Protein AF-G3PSD2-F1 (afdb_monomer_lite)

Foldseek 3Di:
DDDDPPPDDPVVVVVVVVVPPPPPVVVVVVVLLVVQVPQALVNLLVQQLQRLQVVDDLVSLLSHALSNLVSHDPSNLVSHDPSNVVSSVCNPDDPDPPVPPPPDDD

Sequence (106 aa):
AFGSMSSWDTAVFIEIGVLAAGLPDMAMSALVREQIEGITPAAVSMIPPDKFSVVFHQRQISMFSYEQAAAVTVEQLSALSDIQRTALAMVLTPWEDRPVDFRGKK

pLDDT: mean 75.97, std 20.08, range [39.47, 98.38]

Secondary structure (DSSP, 8-state):
----GGG--HHHHHHGGGG-TT--HHHHHHHHHHHHHTS-HHHHHHS-HHHHHHH--HHHHTT--HHHHHT--HHHHHHS-HHHHHHHHHHHS-------------

Radius of gyration: 19.38 Å; chains: 1; 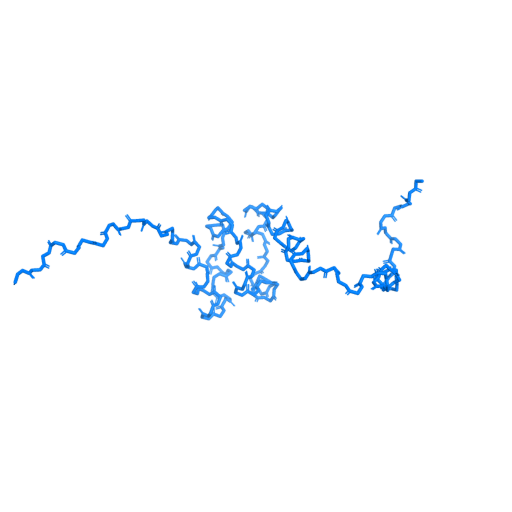bounding box: 45×29×64 Å

InterPro domains:
  IPR026664 Stereocilin-related [PTHR23412] (1-103)

Structure (mmCIF, N/CA/C/O backbone):
data_AF-G3PSD2-F1
#
_entry.id   AF-G3PSD2-F1
#
loop_
_atom_site.group_PDB
_atom_site.id
_atom_site.type_symbol
_atom_site.label_atom_id
_atom_site.label_alt_id
_atom_site.label_comp_id
_atom_site.label_asym_id
_atom_site.label_entity_id
_atom_site.label_seq_id
_atom_site.pdbx_PDB_ins_code
_atom_site.Cartn_x
_atom_site.Cartn_y
_atom_site.Cartn_z
_atom_site.occupancy
_atom_site.B_iso_or_equiv
_atom_site.auth_seq_id
_atom_site.auth_comp_id
_atom_site.auth_asym_id
_atom_site.auth_atom_id
_atom_site.pdbx_PDB_model_num
ATOM 1 N N . ALA A 1 1 ? 30.300 5.225 -21.636 1.00 49.41 1 ALA A N 1
ATOM 2 C CA . ALA A 1 1 ? 28.833 5.350 -21.727 1.00 49.41 1 ALA A CA 1
ATOM 3 C C . ALA A 1 1 ? 28.267 3.944 -21.647 1.00 49.41 1 ALA A C 1
ATOM 5 O O . ALA A 1 1 ? 28.581 3.142 -22.517 1.00 49.41 1 ALA A O 1
ATOM 6 N N . PHE A 1 2 ? 27.581 3.603 -20.557 1.00 39.47 2 PHE A N 1
ATOM 7 C CA . PHE A 1 2 ? 27.044 2.254 -20.379 1.00 39.47 2 PHE A CA 1
ATOM 8 C C . PHE A 1 2 ? 25.722 2.146 -21.141 1.00 39.47 2 PHE A C 1
ATOM 10 O O . PHE A 1 2 ? 24.877 3.033 -21.039 1.00 39.47 2 PHE A O 1
ATOM 17 N N . GLY A 1 3 ? 25.634 1.126 -21.997 1.00 50.38 3 GLY A N 1
ATOM 18 C CA . GLY A 1 3 ? 24.551 0.920 -22.954 1.00 50.38 3 GLY A CA 1
ATOM 19 C C . GLY A 1 3 ? 23.199 0.620 -22.311 1.00 50.38 3 GLY A C 1
ATOM 20 O O . GLY A 1 3 ? 23.074 0.491 -21.096 1.00 50.38 3 GLY A O 1
ATOM 21 N N . SER A 1 4 ? 22.186 0.534 -23.171 1.00 53.75 4 SER A N 1
ATOM 22 C CA . SER A 1 4 ? 20.772 0.381 -22.833 1.00 53.75 4 SER A CA 1
ATOM 23 C C . SER A 1 4 ? 20.531 -0.700 -21.772 1.00 53.75 4 SER A C 1
ATOM 25 O O . SER A 1 4 ? 20.973 -1.835 -21.936 1.00 53.75 4 SER A O 1
ATOM 27 N N . MET A 1 5 ? 19.763 -0.353 -20.730 1.00 53.00 5 MET A N 1
ATOM 28 C CA . MET A 1 5 ? 19.384 -1.175 -19.557 1.00 53.00 5 MET A CA 1
ATOM 29 C C . MET A 1 5 ? 18.691 -2.515 -19.894 1.00 53.00 5 MET A C 1
ATOM 31 O O . MET A 1 5 ? 18.292 -3.261 -19.008 1.00 53.00 5 MET A O 1
ATOM 35 N N . SER A 1 6 ? 18.523 -2.820 -21.177 1.00 54.81 6 SER A N 1
ATOM 36 C CA . SER A 1 6 ? 17.751 -3.937 -21.709 1.00 54.81 6 SER A CA 1
ATOM 37 C C . SER A 1 6 ? 18.535 -5.250 -21.827 1.00 54.81 6 SER A C 1
ATOM 39 O O . SER A 1 6 ? 17.932 -6.251 -22.193 1.00 54.81 6 SER A O 1
ATOM 41 N N . SER A 1 7 ? 19.851 -5.275 -21.561 1.00 51.69 7 SER A N 1
ATOM 42 C CA . SER A 1 7 ? 20.680 -6.494 -21.693 1.00 51.69 7 SER A CA 1
ATOM 43 C C . SER A 1 7 ? 21.240 -7.037 -20.374 1.00 51.69 7 SER A C 1
ATOM 45 O O . SER A 1 7 ? 22.129 -7.891 -20.394 1.00 51.69 7 SER A O 1
ATOM 47 N N . TRP A 1 8 ? 20.809 -6.512 -19.229 1.00 57.72 8 TRP A N 1
ATOM 48 C CA . TRP A 1 8 ? 21.346 -6.950 -17.943 1.00 57.72 8 TRP A CA 1
ATOM 49 C C . TRP A 1 8 ? 20.659 -8.247 -17.521 1.00 57.72 8 TRP A C 1
ATOM 51 O O . TRP A 1 8 ? 19.511 -8.235 -17.086 1.00 57.72 8 TRP A O 1
ATOM 61 N N . ASP A 1 9 ? 21.363 -9.368 -17.682 1.00 57.22 9 ASP A N 1
ATOM 62 C CA . ASP A 1 9 ? 20.958 -10.648 -17.103 1.00 57.22 9 ASP A CA 1
ATOM 63 C C . ASP A 1 9 ? 21.271 -10.668 -15.595 1.00 57.22 9 ASP A C 1
ATOM 65 O O . ASP A 1 9 ? 22.145 -9.947 -15.103 1.00 57.22 9 ASP A O 1
ATOM 69 N N . THR A 1 10 ? 20.566 -11.526 -14.863 1.00 56.69 10 THR A N 1
ATOM 70 C CA . THR A 1 10 ? 20.598 -11.710 -13.403 1.00 56.69 10 THR A CA 1
ATOM 71 C C . THR A 1 10 ? 22.021 -11.871 -12.843 1.00 56.69 10 THR A C 1
ATOM 73 O O . THR A 1 10 ? 22.284 -11.508 -11.699 1.00 56.69 10 THR A O 1
ATOM 76 N N . ALA A 1 11 ? 22.971 -12.349 -13.654 1.00 51.03 11 ALA A N 1
ATOM 77 C CA . ALA A 1 11 ? 24.376 -12.492 -13.272 1.00 51.03 11 ALA A CA 1
ATOM 78 C C . ALA A 1 11 ? 25.117 -11.151 -13.072 1.00 51.03 11 ALA A C 1
ATOM 80 O O . ALA A 1 11 ? 25.995 -11.070 -12.214 1.00 51.03 11 ALA A O 1
ATOM 81 N N . VAL A 1 12 ? 24.739 -10.077 -13.776 1.00 54.75 12 VAL A N 1
ATOM 82 C CA . VAL A 1 12 ? 25.380 -8.751 -13.630 1.00 54.75 12 VAL A CA 1
ATOM 83 C C . VAL A 1 12 ? 25.051 -8.120 -12.271 1.00 54.75 12 VAL A C 1
ATOM 85 O O . VAL A 1 12 ? 25.882 -7.426 -11.686 1.00 54.75 12 VAL A O 1
ATOM 88 N N . PHE A 1 13 ? 23.876 -8.423 -11.711 1.00 52.72 13 PHE A N 1
ATOM 89 C CA . PHE A 1 13 ? 23.516 -8.002 -10.353 1.00 52.72 13 PHE A CA 1
ATOM 90 C C . PHE A 1 13 ? 24.344 -8.705 -9.268 1.00 52.72 13 PHE A C 1
ATOM 92 O O . PHE A 1 13 ? 24.510 -8.155 -8.181 1.00 52.72 13 PHE A O 1
ATOM 99 N N . ILE A 1 14 ? 24.903 -9.885 -9.554 1.00 57.22 14 ILE A N 1
ATOM 100 C CA . ILE A 1 14 ? 25.712 -10.637 -8.587 1.00 57.22 14 ILE A CA 1
ATOM 101 C C . ILE A 1 14 ? 27.159 -10.133 -8.571 1.00 57.22 14 ILE A C 1
ATOM 103 O O . ILE A 1 14 ? 27.761 -10.060 -7.503 1.00 57.22 14 ILE A O 1
ATOM 107 N N . GLU A 1 15 ? 27.714 -9.718 -9.712 1.00 47.59 15 GLU A N 1
ATOM 108 C CA . GLU A 1 15 ? 29.131 -9.332 -9.784 1.00 47.59 15 GLU A CA 1
ATOM 109 C C . GLU A 1 15 ? 29.425 -7.968 -9.121 1.00 47.59 15 GLU A C 1
ATOM 111 O O . GLU A 1 15 ? 30.490 -7.793 -8.532 1.00 47.59 15 GLU A O 1
ATOM 116 N N . ILE A 1 16 ? 28.451 -7.043 -9.062 1.00 53.06 16 ILE A N 1
ATOM 117 C CA . ILE A 1 16 ? 28.540 -5.856 -8.177 1.00 53.06 16 ILE A CA 1
ATOM 118 C C . ILE A 1 16 ? 28.336 -6.230 -6.694 1.00 53.06 16 ILE A C 1
ATOM 120 O O . ILE A 1 16 ? 28.831 -5.541 -5.800 1.00 53.06 16 ILE A O 1
ATOM 124 N N . GLY A 1 17 ? 27.676 -7.354 -6.408 1.00 47.12 17 GLY A N 1
ATOM 125 C CA . GLY A 1 17 ? 27.406 -7.833 -5.050 1.00 47.12 17 GLY A CA 1
ATOM 126 C C . GLY A 1 17 ? 28.640 -8.302 -4.268 1.00 47.12 17 GLY A C 1
ATOM 127 O O . GLY A 1 17 ? 28.591 -8.359 -3.042 1.00 47.12 17 GLY A O 1
ATOM 128 N N . VAL A 1 18 ? 29.766 -8.596 -4.928 1.00 48.88 18 VAL A N 1
ATOM 129 C CA . VAL A 1 18 ? 30.955 -9.169 -4.260 1.00 48.88 18 VAL A CA 1
ATOM 130 C C . VAL A 1 18 ? 31.870 -8.103 -3.629 1.00 48.88 18 VAL A C 1
ATOM 132 O O . VAL A 1 18 ? 32.653 -8.420 -2.737 1.00 48.88 18 VAL A O 1
ATOM 135 N N . LEU A 1 19 ? 31.733 -6.820 -3.991 1.00 47.12 19 LEU A N 1
ATOM 136 C CA . LEU A 1 19 ? 32.495 -5.722 -3.364 1.00 47.12 19 LEU A CA 1
ATOM 137 C C . LEU A 1 19 ? 31.808 -5.091 -2.139 1.00 47.12 19 LEU A C 1
ATOM 139 O O . LEU A 1 19 ? 32.375 -4.197 -1.513 1.00 47.12 19 LEU A O 1
ATOM 143 N N . ALA A 1 20 ? 30.619 -5.558 -1.755 1.00 49.50 20 ALA A N 1
ATOM 144 C CA . ALA A 1 20 ? 29.824 -4.961 -0.688 1.00 49.50 20 ALA A CA 1
ATOM 145 C C . ALA A 1 20 ? 29.576 -5.942 0.464 1.00 49.50 20 ALA A C 1
ATOM 147 O O . ALA A 1 20 ? 28.440 -6.315 0.743 1.00 49.50 20 ALA A O 1
ATOM 148 N N . ALA A 1 21 ? 30.620 -6.297 1.216 1.00 52.09 21 ALA A N 1
ATOM 149 C CA . ALA A 1 21 ? 30.490 -6.975 2.516 1.00 52.09 21 ALA A CA 1
ATOM 150 C C . ALA A 1 21 ? 29.851 -6.075 3.611 1.00 52.09 21 ALA A C 1
ATOM 152 O O . ALA A 1 21 ? 30.191 -6.167 4.787 1.00 52.09 21 ALA A O 1
ATOM 153 N N . GLY A 1 22 ? 28.953 -5.166 3.220 1.00 51.03 22 GLY A N 1
ATOM 154 C CA . GLY A 1 22 ? 28.403 -4.107 4.056 1.00 51.03 22 GLY A CA 1
ATOM 155 C C . GLY A 1 22 ? 27.778 -2.954 3.270 1.00 51.03 22 GLY A C 1
ATOM 156 O O . GLY A 1 22 ? 27.929 -1.811 3.688 1.00 51.03 22 GLY A O 1
ATOM 157 N N . LEU A 1 23 ? 27.079 -3.205 2.151 1.00 47.75 23 LEU A N 1
ATOM 158 C CA . LEU A 1 23 ? 25.980 -2.297 1.794 1.00 47.75 23 LEU A CA 1
ATOM 159 C C . LEU A 1 23 ? 24.959 -2.479 2.924 1.00 47.75 23 LEU A C 1
ATOM 161 O O . LEU A 1 23 ? 24.358 -3.548 3.010 1.00 47.75 23 LEU A O 1
ATOM 165 N N . PRO A 1 24 ? 24.861 -1.531 3.871 1.00 54.94 24 PRO A N 1
ATOM 166 C CA . PRO A 1 24 ? 24.115 -1.761 5.091 1.00 54.94 24 PRO A CA 1
ATOM 167 C C . PRO A 1 24 ? 22.654 -1.862 4.675 1.00 54.94 24 PRO A C 1
ATOM 169 O O . PRO A 1 24 ? 22.222 -1.107 3.807 1.00 54.94 24 PRO A O 1
ATOM 172 N N . ASP A 1 25 ? 21.870 -2.739 5.281 1.00 55.75 25 ASP A N 1
ATOM 173 C CA . ASP A 1 25 ? 20.443 -2.927 4.975 1.00 55.75 25 ASP A CA 1
ATOM 174 C C . ASP A 1 25 ? 19.644 -1.610 4.871 1.00 55.75 25 ASP A C 1
ATOM 176 O O . ASP A 1 25 ? 18.615 -1.537 4.203 1.00 55.75 25 ASP A O 1
ATOM 180 N N . MET A 1 26 ? 20.150 -0.544 5.494 1.00 52.25 26 MET A N 1
ATOM 181 C CA . MET A 1 26 ? 19.692 0.838 5.385 1.00 52.25 26 MET A CA 1
ATOM 182 C C . MET A 1 26 ? 19.751 1.416 3.960 1.00 52.25 26 MET A C 1
ATOM 184 O O . MET A 1 26 ? 18.783 2.038 3.538 1.00 52.25 26 MET A O 1
ATOM 188 N N . ALA A 1 27 ? 20.829 1.197 3.202 1.00 50.38 27 ALA A N 1
ATOM 189 C CA . ALA A 1 27 ? 20.944 1.654 1.815 1.00 50.38 27 ALA A CA 1
ATOM 190 C C . ALA A 1 27 ? 19.974 0.894 0.899 1.00 50.38 27 ALA A C 1
ATOM 192 O O . ALA A 1 27 ? 19.335 1.494 0.043 1.00 50.38 27 ALA A O 1
ATOM 193 N N . MET A 1 28 ? 19.793 -0.411 1.125 1.00 57.97 28 MET A N 1
ATOM 194 C CA . MET A 1 28 ? 18.805 -1.202 0.385 1.00 57.97 28 MET A CA 1
ATOM 195 C C . MET A 1 28 ? 17.364 -0.811 0.759 1.00 57.97 28 MET A C 1
ATOM 197 O O . MET A 1 28 ? 16.495 -0.732 -0.103 1.00 57.97 28 MET A O 1
ATOM 201 N N . SER A 1 29 ? 17.110 -0.515 2.038 1.00 60.94 29 SER A N 1
ATOM 202 C CA . SER A 1 29 ? 15.807 -0.037 2.521 1.00 60.94 29 SER A CA 1
ATOM 203 C C . SER A 1 29 ? 15.468 1.363 2.010 1.00 60.94 29 SER A C 1
ATOM 205 O O . SER A 1 29 ? 14.296 1.634 1.756 1.00 60.94 29 SER A O 1
ATOM 207 N N . ALA A 1 30 ? 16.472 2.230 1.849 1.00 61.28 30 ALA A N 1
ATOM 208 C CA . ALA A 1 30 ? 16.325 3.520 1.185 1.00 61.28 30 ALA A CA 1
ATOM 209 C C . ALA A 1 30 ? 15.869 3.297 -0.261 1.00 61.28 30 ALA A C 1
ATOM 211 O O . ALA A 1 30 ? 14.761 3.696 -0.601 1.00 61.28 30 ALA A O 1
ATOM 212 N N . LEU A 1 31 ? 16.595 2.483 -1.038 1.00 59.22 31 LEU A N 1
ATOM 213 C CA . LEU A 1 31 ? 16.234 2.190 -2.434 1.00 59.22 31 LEU A CA 1
ATOM 214 C C . LEU A 1 31 ? 14.800 1.654 -2.589 1.00 59.22 31 LEU A C 1
ATOM 216 O O . LEU A 1 31 ? 14.102 2.020 -3.532 1.00 59.22 31 LEU A O 1
ATOM 220 N N . VAL A 1 32 ? 14.333 0.818 -1.656 1.00 75.75 32 VAL A N 1
ATOM 221 C CA . VAL A 1 32 ? 12.940 0.333 -1.629 1.00 75.75 32 VAL A CA 1
ATOM 222 C C . VAL A 1 32 ? 11.948 1.454 -1.301 1.00 75.75 32 VAL A C 1
ATOM 224 O O . VAL A 1 32 ? 10.878 1.516 -1.905 1.00 75.75 32 VAL A O 1
ATOM 227 N N . ARG A 1 33 ? 12.287 2.355 -0.374 1.00 73.94 33 ARG A N 1
ATOM 228 C CA . ARG A 1 33 ? 11.479 3.539 -0.058 1.00 73.94 33 ARG A CA 1
ATOM 229 C C . ARG A 1 33 ? 11.377 4.473 -1.259 1.00 73.94 33 ARG A C 1
ATOM 231 O O . ARG A 1 33 ? 10.263 4.832 -1.618 1.00 73.94 33 ARG A O 1
ATOM 238 N N . GLU A 1 34 ? 12.487 4.819 -1.907 1.00 77.12 34 GLU A N 1
ATOM 239 C CA . GLU A 1 34 ? 12.470 5.713 -3.072 1.00 77.12 34 GLU A CA 1
ATOM 240 C C . GLU A 1 34 ? 11.644 5.130 -4.228 1.00 77.12 34 GLU A C 1
ATOM 242 O O . GLU A 1 34 ? 10.942 5.860 -4.928 1.00 77.12 34 GLU A O 1
ATOM 247 N N . GLN A 1 35 ? 11.666 3.804 -4.405 1.00 79.25 35 GLN A N 1
ATOM 248 C CA . GLN A 1 35 ? 10.805 3.130 -5.379 1.00 79.25 35 GLN A CA 1
ATOM 249 C C . GLN A 1 35 ? 9.320 3.274 -5.041 1.00 79.25 35 GLN A C 1
ATOM 251 O O . GLN A 1 35 ? 8.530 3.526 -5.946 1.00 79.25 35 GLN A O 1
ATOM 256 N N . ILE A 1 36 ? 8.938 3.133 -3.768 1.00 83.56 36 ILE A N 1
ATOM 257 C CA . ILE A 1 36 ? 7.549 3.290 -3.313 1.00 83.56 36 ILE A CA 1
ATOM 258 C C . ILE A 1 36 ? 7.105 4.752 -3.408 1.00 83.56 36 ILE A C 1
ATOM 260 O O . ILE A 1 36 ? 6.013 5.020 -3.899 1.00 83.56 36 ILE A O 1
ATOM 264 N N . GLU A 1 37 ? 7.948 5.705 -3.011 1.00 81.56 37 GLU A N 1
ATOM 265 C CA . GLU A 1 37 ? 7.679 7.145 -3.128 1.00 81.56 37 GLU A CA 1
ATOM 266 C C . GLU A 1 37 ? 7.498 7.581 -4.591 1.00 81.56 37 GLU A C 1
ATOM 268 O O . GLU A 1 37 ? 6.685 8.457 -4.883 1.00 81.56 37 GLU A O 1
ATOM 273 N N . GLY A 1 38 ? 8.192 6.927 -5.527 1.00 86.94 38 GLY A N 1
ATOM 274 C CA . GLY A 1 38 ? 8.034 7.157 -6.963 1.00 86.94 38 GLY A CA 1
ATOM 275 C C . GLY A 1 38 ? 6.711 6.659 -7.562 1.00 86.94 38 GLY A C 1
ATOM 276 O O . GLY A 1 38 ? 6.388 7.020 -8.696 1.00 86.94 38 GLY A O 1
ATOM 277 N N . ILE A 1 39 ? 5.928 5.844 -6.844 1.00 88.62 39 ILE A N 1
ATOM 278 C CA . ILE A 1 39 ? 4.636 5.346 -7.335 1.00 88.62 39 ILE A CA 1
ATOM 279 C C . ILE A 1 39 ? 3.589 6.450 -7.191 1.00 88.62 39 ILE A C 1
ATOM 281 O O . ILE A 1 39 ? 3.237 6.861 -6.092 1.00 88.62 39 ILE A O 1
ATOM 285 N N . THR A 1 40 ? 3.025 6.933 -8.293 1.00 95.00 40 THR A N 1
ATOM 286 C CA . THR A 1 40 ? 1.967 7.947 -8.192 1.00 95.00 40 THR A CA 1
ATOM 287 C C . THR A 1 40 ? 0.678 7.340 -7.618 1.00 95.00 40 THR A C 1
ATOM 289 O O . THR A 1 40 ? 0.389 6.169 -7.876 1.00 95.00 40 THR A O 1
ATOM 292 N N . PRO A 1 41 ? -0.163 8.111 -6.905 1.00 94.75 41 PRO A N 1
ATOM 293 C CA . PRO A 1 41 ? -1.467 7.624 -6.443 1.00 94.75 41 PRO A CA 1
ATOM 294 C C . PRO A 1 41 ? -2.341 7.071 -7.585 1.00 94.75 41 PRO A C 1
ATOM 296 O O . PRO A 1 41 ? -3.006 6.051 -7.438 1.00 94.75 41 PRO A O 1
ATOM 299 N N . ALA A 1 42 ? -2.277 7.689 -8.770 1.00 94.88 42 ALA A N 1
ATOM 300 C CA . ALA A 1 42 ? -2.961 7.186 -9.961 1.00 94.88 42 ALA A CA 1
ATOM 301 C C . ALA A 1 42 ? -2.420 5.824 -10.427 1.00 94.88 42 ALA A C 1
ATOM 303 O O . ALA A 1 42 ? -3.190 4.979 -10.869 1.00 94.88 42 ALA A O 1
ATOM 304 N N . ALA A 1 43 ? -1.110 5.586 -10.320 1.00 93.69 43 ALA A N 1
ATOM 305 C CA . ALA A 1 43 ? -0.542 4.276 -10.611 1.00 93.69 43 ALA A CA 1
ATOM 306 C C . ALA A 1 43 ? -0.979 3.238 -9.569 1.00 93.69 43 ALA A C 1
ATOM 308 O O . ALA A 1 43 ? -1.302 2.121 -9.959 1.00 93.69 43 ALA A O 1
ATOM 309 N N . VAL A 1 44 ? -1.062 3.608 -8.281 1.00 95.56 44 VAL A N 1
ATOM 310 C CA . VAL A 1 44 ? -1.574 2.727 -7.214 1.00 95.56 44 VAL A CA 1
ATOM 311 C C . VAL A 1 44 ? -2.967 2.211 -7.560 1.00 95.56 44 VAL A C 1
ATOM 313 O O . VAL A 1 44 ? -3.171 1.000 -7.556 1.00 95.56 44 VAL A O 1
ATOM 316 N N . SER A 1 45 ? -3.902 3.090 -7.930 1.00 95.62 45 SER A N 1
ATOM 317 C CA . SER A 1 45 ? -5.287 2.694 -8.227 1.00 95.62 45 SER A CA 1
ATOM 318 C C . SER A 1 45 ? -5.439 1.837 -9.492 1.00 95.62 45 SER A C 1
ATOM 320 O O . SER A 1 45 ? -6.427 1.121 -9.634 1.00 95.62 45 SER A O 1
ATOM 322 N N . MET A 1 46 ? -4.457 1.864 -10.400 1.00 95.50 46 MET A N 1
ATOM 323 C CA . MET A 1 46 ? -4.448 1.046 -11.620 1.00 95.50 46 MET A CA 1
ATOM 324 C C . MET A 1 46 ? -3.937 -0.386 -11.404 1.00 95.50 46 MET A C 1
ATOM 326 O O . MET A 1 46 ? -4.090 -1.222 -12.295 1.00 95.50 46 MET A O 1
ATOM 330 N N . ILE A 1 47 ? -3.323 -0.697 -10.257 1.00 90.62 47 ILE A N 1
ATOM 331 C CA . ILE A 1 47 ? -2.793 -2.041 -9.987 1.00 90.62 47 ILE A CA 1
ATOM 332 C C . ILE A 1 47 ? -3.966 -3.016 -9.777 1.00 90.62 47 ILE A C 1
ATOM 334 O O . ILE A 1 47 ? -4.807 -2.780 -8.911 1.00 90.62 47 ILE A O 1
ATOM 338 N N . PRO A 1 48 ? -4.051 -4.140 -10.507 1.00 96.19 48 PRO A N 1
ATOM 339 C CA . PRO A 1 48 ? -5.114 -5.118 -10.288 1.00 96.19 48 PRO A CA 1
ATOM 340 C C . PRO A 1 48 ? -5.152 -5.627 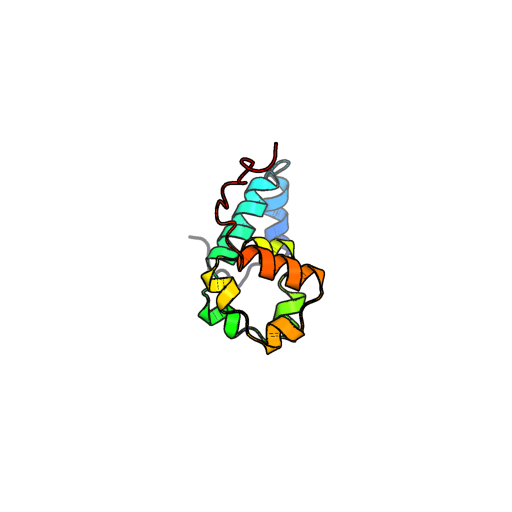-8.832 1.00 96.19 48 PRO A C 1
ATOM 342 O O . PRO A 1 48 ? -4.084 -5.843 -8.253 1.00 96.19 48 PRO A O 1
ATOM 345 N N . PRO A 1 49 ? -6.334 -5.851 -8.223 1.00 94.00 49 PRO A N 1
ATOM 346 C CA . PRO A 1 49 ? -6.453 -6.217 -6.805 1.00 94.00 49 PRO A CA 1
ATOM 347 C C . PRO A 1 49 ? -5.638 -7.444 -6.375 1.00 94.00 49 PRO A C 1
ATOM 349 O O . PRO A 1 49 ? -5.011 -7.436 -5.317 1.00 94.00 49 PRO A O 1
ATOM 352 N N . ASP A 1 50 ? -5.607 -8.481 -7.212 1.00 89.31 50 ASP A N 1
ATOM 353 C CA . ASP A 1 50 ? -4.843 -9.714 -6.993 1.00 89.31 50 ASP A CA 1
ATOM 354 C C . ASP A 1 50 ? -3.329 -9.471 -7.021 1.00 89.31 50 ASP A C 1
ATOM 356 O O . ASP A 1 50 ? -2.573 -10.098 -6.283 1.00 89.31 50 ASP A O 1
ATOM 360 N N . LYS A 1 51 ? -2.871 -8.537 -7.859 1.00 89.44 51 LYS A N 1
ATOM 361 C CA . LYS A 1 51 ? -1.464 -8.136 -7.923 1.00 89.44 51 LYS A CA 1
ATOM 362 C C . LYS A 1 51 ? -1.096 -7.216 -6.777 1.00 89.44 51 LYS A C 1
ATOM 364 O O . LYS A 1 51 ? -0.014 -7.363 -6.221 1.00 89.44 51 LYS A O 1
ATOM 369 N N . PHE A 1 52 ? -1.992 -6.316 -6.393 1.00 92.75 52 PHE A N 1
ATOM 370 C CA . PHE A 1 52 ? -1.771 -5.376 -5.305 1.00 92.75 52 PHE A CA 1
ATOM 371 C C . PHE A 1 52 ? -1.473 -6.102 -3.985 1.00 92.75 52 PHE A C 1
ATOM 373 O O . PHE A 1 52 ? -0.474 -5.806 -3.329 1.00 92.75 52 PHE A O 1
ATOM 380 N N . SER A 1 53 ? -2.278 -7.111 -3.635 1.00 88.19 53 SER A N 1
ATOM 381 C CA . SER A 1 53 ? -2.103 -7.875 -2.392 1.00 88.19 53 SER A CA 1
ATOM 382 C C . SER A 1 53 ? -0.843 -8.748 -2.365 1.00 88.19 53 SER A C 1
ATOM 384 O O . SER A 1 53 ? -0.331 -9.033 -1.283 1.00 88.19 53 SER A O 1
ATOM 386 N N . VAL A 1 54 ? -0.325 -9.149 -3.531 1.00 88.00 54 VAL A N 1
ATOM 387 C CA . VAL A 1 54 ? 0.900 -9.956 -3.661 1.00 88.00 54 VAL A CA 1
ATOM 388 C C . VAL A 1 54 ? 2.156 -9.085 -3.705 1.00 88.00 54 VAL A C 1
ATOM 390 O O . VAL A 1 54 ? 3.174 -9.454 -3.128 1.00 88.00 54 VAL A O 1
ATOM 393 N N . VAL A 1 55 ? 2.101 -7.939 -4.388 1.00 86.38 55 VAL A N 1
ATOM 394 C CA . VAL A 1 55 ? 3.258 -7.050 -4.585 1.00 86.38 55 VAL A CA 1
ATOM 395 C C . VAL A 1 55 ? 3.577 -6.241 -3.327 1.00 86.38 55 VAL A C 1
ATOM 397 O O . VAL A 1 55 ? 4.754 -5.996 -3.059 1.00 86.38 55 VAL A O 1
ATOM 400 N N . PHE A 1 56 ? 2.565 -5.842 -2.548 1.00 89.25 56 PHE A N 1
ATOM 401 C CA . PHE A 1 56 ? 2.760 -5.003 -1.364 1.00 89.25 56 PHE A CA 1
ATOM 402 C C . PHE A 1 56 ? 2.505 -5.755 -0.060 1.00 89.25 56 PHE A C 1
ATOM 404 O O . PHE A 1 56 ? 1.370 -5.942 0.378 1.00 89.25 56 PHE A O 1
ATOM 411 N N . HIS A 1 57 ? 3.576 -6.113 0.638 1.00 91.31 57 HIS A N 1
ATOM 412 C CA . HIS A 1 57 ? 3.514 -6.538 2.032 1.00 91.31 57 HIS A CA 1
ATOM 413 C C . HIS A 1 57 ? 3.226 -5.367 2.976 1.00 91.31 57 HIS A C 1
ATOM 415 O O . HIS A 1 57 ? 3.455 -4.203 2.655 1.00 91.31 57 HIS A O 1
ATOM 421 N N . GLN A 1 58 ? 2.802 -5.678 4.203 1.00 89.62 58 GLN A N 1
ATOM 422 C CA . GLN A 1 58 ? 2.465 -4.695 5.234 1.00 89.62 58 GLN A CA 1
ATOM 423 C C . GLN A 1 58 ? 3.576 -3.663 5.472 1.00 89.62 58 GLN A C 1
ATOM 425 O O . GLN A 1 58 ? 3.284 -2.490 5.656 1.00 89.62 58 GLN A O 1
ATOM 430 N N . ARG A 1 59 ? 4.852 -4.073 5.391 1.00 87.94 59 ARG A N 1
ATOM 431 C CA . ARG A 1 59 ? 5.995 -3.157 5.543 1.00 87.94 59 ARG A CA 1
ATOM 432 C C . ARG A 1 59 ? 6.088 -2.134 4.411 1.00 87.94 59 ARG A C 1
ATOM 434 O O . ARG A 1 59 ? 6.466 -1.004 4.676 1.00 87.94 59 ARG A O 1
ATOM 441 N N . GLN A 1 60 ? 5.755 -2.527 3.182 1.00 90.75 60 GLN A N 1
ATOM 442 C CA . GLN A 1 60 ? 5.745 -1.627 2.026 1.00 90.75 60 GLN A CA 1
ATOM 443 C C . GLN A 1 60 ? 4.518 -0.714 2.070 1.00 90.75 60 GLN A C 1
ATOM 445 O O . GLN A 1 60 ? 4.645 0.479 1.829 1.00 90.75 60 GLN A O 1
ATOM 450 N N . ILE A 1 61 ? 3.356 -1.245 2.469 1.00 93.69 61 ILE A N 1
ATOM 451 C CA . ILE A 1 61 ? 2.145 -0.441 2.688 1.00 93.69 61 ILE A CA 1
ATOM 452 C C . ILE A 1 61 ? 2.405 0.638 3.744 1.00 93.69 61 ILE A C 1
ATOM 454 O O . ILE A 1 61 ? 2.046 1.786 3.531 1.00 93.69 61 ILE A O 1
ATOM 458 N N . SER A 1 62 ? 3.101 0.320 4.841 1.00 91.00 62 SER A N 1
ATOM 459 C CA . SER A 1 62 ? 3.489 1.310 5.859 1.00 91.00 62 SER A CA 1
ATOM 460 C C . SER A 1 62 ? 4.457 2.396 5.365 1.00 91.00 62 SER A C 1
ATOM 462 O O . SER A 1 62 ? 4.699 3.351 6.097 1.00 91.00 62 SER A O 1
ATOM 464 N N . MET A 1 63 ? 5.037 2.257 4.169 1.00 90.75 63 MET A N 1
ATOM 465 C CA . MET A 1 63 ? 5.868 3.290 3.539 1.00 90.75 63 MET A CA 1
ATOM 466 C C . MET A 1 63 ? 5.077 4.189 2.587 1.00 90.75 63 MET A C 1
ATOM 468 O O . MET A 1 63 ? 5.645 5.155 2.084 1.00 90.75 63 MET A O 1
ATOM 472 N N . PHE A 1 64 ? 3.801 3.889 2.323 1.00 93.56 64 PHE A N 1
ATOM 473 C CA . PHE A 1 64 ? 2.981 4.715 1.445 1.00 93.56 64 PHE A CA 1
ATOM 474 C C . PHE A 1 64 ? 2.812 6.118 2.027 1.00 93.56 64 PHE A C 1
ATOM 476 O O . PHE A 1 64 ? 2.686 6.306 3.240 1.00 93.56 64 PHE A O 1
ATOM 483 N N . SER A 1 65 ? 2.743 7.105 1.141 1.00 93.06 65 SER A N 1
ATOM 484 C CA . SER A 1 65 ? 2.208 8.413 1.487 1.00 93.06 65 SER A CA 1
ATOM 485 C C . SER A 1 65 ? 0.705 8.316 1.759 1.00 93.06 65 SER A C 1
ATOM 487 O O . SER A 1 65 ? 0.026 7.380 1.324 1.00 93.06 65 SER A O 1
ATOM 489 N N . TYR A 1 66 ? 0.158 9.324 2.442 1.00 94.00 66 TYR A N 1
ATOM 490 C CA . TYR A 1 66 ? -1.285 9.417 2.655 1.00 94.00 66 TYR A CA 1
ATOM 491 C C . TYR A 1 66 ? -2.059 9.391 1.328 1.00 94.00 66 TYR A C 1
ATOM 493 O O . TYR A 1 66 ? -3.053 8.682 1.211 1.00 94.00 66 TYR A O 1
ATOM 501 N N . GLU A 1 67 ? -1.581 10.107 0.304 1.00 95.62 67 GLU A N 1
ATOM 502 C CA . GLU A 1 67 ? -2.234 10.157 -1.010 1.00 95.62 67 GLU A CA 1
ATOM 503 C C . GLU A 1 67 ? -2.207 8.803 -1.728 1.00 95.62 67 GLU A C 1
ATOM 505 O O . GLU A 1 67 ? -3.209 8.393 -2.310 1.00 95.62 67 GLU A O 1
ATOM 510 N N . GLN A 1 68 ? -1.084 8.081 -1.660 1.00 97.38 68 GLN A N 1
ATOM 511 C CA . GLN A 1 68 ? -0.971 6.730 -2.215 1.00 97.38 68 GLN A CA 1
ATOM 512 C C . GLN A 1 68 ? -1.915 5.760 -1.496 1.00 97.38 68 GLN A C 1
ATOM 514 O O . GLN A 1 68 ? -2.622 4.995 -2.147 1.00 97.38 68 GLN A O 1
ATOM 519 N N . ALA A 1 69 ? -1.968 5.817 -0.163 1.00 96.50 69 ALA A N 1
ATOM 520 C CA . ALA A 1 69 ? -2.874 4.999 0.636 1.00 96.50 69 ALA A CA 1
ATOM 521 C C . ALA A 1 69 ? -4.352 5.329 0.367 1.00 96.50 69 ALA A C 1
ATOM 523 O O . ALA A 1 69 ? -5.175 4.420 0.284 1.00 96.50 69 ALA A O 1
ATOM 524 N N . ALA A 1 70 ? -4.690 6.607 0.185 1.00 96.38 70 ALA A N 1
ATOM 525 C CA . ALA A 1 70 ? -6.045 7.055 -0.135 1.00 96.38 70 ALA A CA 1
ATOM 526 C C . ALA A 1 70 ? -6.487 6.666 -1.555 1.00 96.38 70 ALA A C 1
ATOM 528 O O . ALA A 1 70 ? -7.684 6.574 -1.820 1.00 96.38 70 ALA A O 1
ATOM 529 N N . ALA A 1 71 ? -5.539 6.417 -2.462 1.00 97.25 71 ALA A N 1
ATOM 530 C CA . ALA A 1 71 ? -5.817 5.941 -3.812 1.00 97.25 71 ALA A CA 1
ATOM 531 C C . ALA A 1 71 ? -6.034 4.421 -3.909 1.00 97.25 71 ALA A C 1
ATOM 533 O O . ALA A 1 71 ? -6.391 3.933 -4.984 1.00 97.25 71 ALA A O 1
ATOM 534 N N . VAL A 1 72 ? -5.845 3.672 -2.815 1.00 97.75 72 VAL A N 1
ATOM 535 C CA . VAL A 1 72 ? -6.160 2.239 -2.779 1.00 97.75 72 VAL A CA 1
ATOM 536 C C . VAL 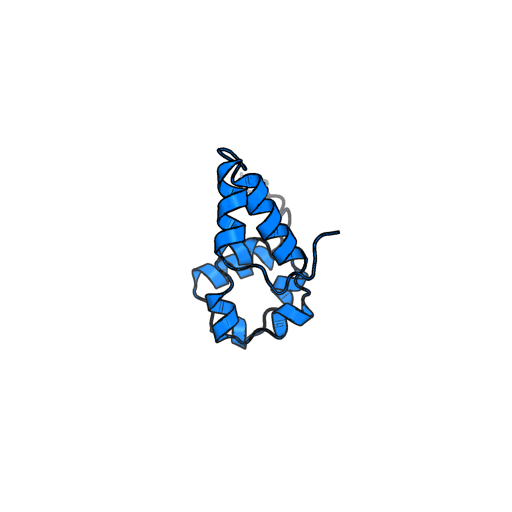A 1 72 ? -7.666 2.045 -2.971 1.00 97.75 72 VAL A C 1
ATOM 538 O O . VAL A 1 72 ? -8.476 2.583 -2.216 1.00 97.75 72 VAL A O 1
ATOM 541 N N . THR A 1 73 ? -8.055 1.273 -3.987 1.00 98.19 73 THR A N 1
ATOM 542 C CA . THR A 1 73 ? -9.470 1.069 -4.324 1.00 98.19 73 THR A CA 1
ATOM 543 C C . THR A 1 73 ? -10.158 0.104 -3.359 1.00 98.19 73 THR A C 1
ATOM 545 O O . THR A 1 73 ? -9.516 -0.656 -2.629 1.00 98.19 73 THR A O 1
ATOM 548 N N . VAL A 1 74 ? -11.494 0.084 -3.376 1.00 97.69 74 VAL A N 1
ATOM 549 C CA . VAL A 1 74 ? -12.288 -0.846 -2.555 1.00 97.69 74 VAL A CA 1
ATOM 550 C C . VAL A 1 74 ? -11.994 -2.300 -2.935 1.00 97.69 74 VAL A C 1
ATOM 552 O O . VAL A 1 74 ? -11.893 -3.167 -2.066 1.00 97.69 74 VAL A O 1
ATOM 555 N N . GLU A 1 75 ? -11.801 -2.573 -4.223 1.00 97.81 75 GLU A N 1
ATOM 556 C CA . GLU A 1 75 ? -11.470 -3.900 -4.734 1.00 97.81 75 GLU A CA 1
ATOM 557 C C . GLU A 1 75 ? -10.077 -4.331 -4.263 1.00 97.81 75 GLU A C 1
ATOM 559 O O . GLU A 1 75 ? -9.925 -5.445 -3.761 1.00 97.81 75 GLU A O 1
ATOM 564 N N . GLN A 1 76 ? -9.078 -3.444 -4.337 1.00 98.38 76 GLN A N 1
ATOM 565 C CA . GLN A 1 76 ? -7.737 -3.701 -3.801 1.00 98.38 76 GLN A CA 1
ATOM 566 C C . GLN A 1 76 ? -7.777 -3.955 -2.292 1.00 98.38 76 GLN A C 1
ATOM 568 O O . GLN A 1 76 ? -7.222 -4.947 -1.826 1.00 98.38 76 GLN A O 1
ATOM 573 N N . LEU A 1 77 ? -8.498 -3.118 -1.538 1.00 97.50 77 LEU A N 1
ATOM 574 C CA . LEU A 1 77 ? -8.695 -3.274 -0.096 1.00 97.50 77 LEU A CA 1
ATOM 575 C C . LEU A 1 77 ? -9.325 -4.632 0.245 1.00 97.50 77 LEU A C 1
ATOM 577 O O . LEU A 1 77 ? -8.915 -5.286 1.206 1.00 97.50 77 LEU A O 1
ATOM 581 N N . SER A 1 78 ? -10.297 -5.080 -0.555 1.00 97.31 78 SER A N 1
ATOM 582 C CA . SER A 1 78 ? -10.968 -6.367 -0.357 1.00 97.31 78 SER A CA 1
ATOM 583 C C . SER A 1 78 ? -10.021 -7.563 -0.520 1.00 97.31 78 SER A C 1
ATOM 585 O O . SER A 1 78 ? -10.179 -8.557 0.190 1.00 97.31 78 SER A O 1
ATOM 587 N N . ALA A 1 79 ? -8.998 -7.436 -1.371 1.00 96.50 79 ALA A N 1
ATOM 588 C CA . ALA A 1 79 ? -7.996 -8.467 -1.629 1.00 96.50 79 ALA A CA 1
ATOM 589 C C . ALA A 1 79 ? -6.873 -8.523 -0.574 1.00 96.50 79 ALA A C 1
ATOM 591 O O . ALA A 1 79 ? -6.090 -9.474 -0.564 1.00 96.50 79 ALA A O 1
ATOM 592 N N . LEU A 1 80 ? -6.771 -7.521 0.307 1.00 96.38 80 LEU A N 1
ATOM 593 C CA . LEU A 1 80 ? -5.752 -7.471 1.356 1.00 96.38 80 LEU A CA 1
ATOM 594 C C . LEU A 1 80 ? -6.070 -8.405 2.528 1.00 96.38 80 LEU A C 1
ATOM 596 O O . LEU A 1 80 ? -7.216 -8.488 2.978 1.00 96.38 80 LEU A O 1
ATOM 600 N N . SER A 1 81 ? -5.018 -9.003 3.092 1.00 96.81 81 SER A N 1
ATOM 601 C CA . SER A 1 81 ? -5.058 -9.664 4.404 1.00 96.81 81 SER A CA 1
ATOM 602 C C . SER A 1 81 ? -5.295 -8.670 5.549 1.00 96.81 81 SER A C 1
ATOM 604 O O . SER A 1 81 ? -5.027 -7.474 5.418 1.00 96.81 81 SER A O 1
ATOM 606 N N . ASP A 1 82 ? -5.712 -9.166 6.716 1.00 95.88 82 ASP A N 1
ATOM 607 C CA . ASP A 1 82 ? -5.986 -8.331 7.897 1.00 95.88 82 ASP A CA 1
ATOM 608 C C . ASP A 1 82 ? -4.776 -7.491 8.338 1.00 95.88 82 ASP A C 1
ATOM 610 O O . ASP A 1 82 ? -4.913 -6.325 8.720 1.00 95.88 82 ASP A O 1
ATOM 614 N N . ILE A 1 83 ? -3.566 -8.049 8.228 1.00 94.88 83 ILE A N 1
ATOM 615 C CA . ILE A 1 83 ? -2.324 -7.345 8.580 1.00 94.88 83 ILE A CA 1
ATOM 616 C C . ILE A 1 83 ? -2.043 -6.214 7.581 1.00 94.88 83 ILE A C 1
ATOM 618 O O . ILE A 1 83 ? -1.672 -5.113 7.984 1.00 94.88 83 ILE A O 1
ATOM 622 N N . GLN A 1 84 ? -2.254 -6.449 6.283 1.00 96.75 84 GLN A N 1
ATOM 623 C CA . GLN A 1 84 ? -2.099 -5.416 5.253 1.00 96.75 84 GLN A CA 1
ATOM 624 C C . GLN A 1 84 ? -3.142 -4.301 5.404 1.00 96.75 84 GLN A C 1
ATOM 626 O O . GLN A 1 84 ? -2.796 -3.127 5.297 1.00 96.75 84 GLN A O 1
ATOM 631 N N . ARG A 1 85 ? -4.397 -4.647 5.721 1.00 97.19 85 ARG A N 1
ATOM 632 C CA . ARG A 1 85 ? -5.457 -3.666 6.010 1.00 97.19 85 ARG A CA 1
ATOM 633 C C . ARG A 1 85 ? -5.129 -2.818 7.232 1.00 97.19 85 ARG A C 1
ATOM 635 O O . ARG A 1 85 ? -5.345 -1.613 7.208 1.00 97.19 85 ARG A O 1
ATOM 642 N N . THR A 1 86 ? -4.569 -3.431 8.273 1.00 95.38 86 THR A N 1
ATOM 643 C CA . THR A 1 86 ? -4.119 -2.712 9.472 1.00 95.38 86 THR A CA 1
ATOM 644 C C . THR A 1 86 ? -2.996 -1.732 9.136 1.00 95.38 86 THR A C 1
ATOM 646 O O . THR A 1 86 ? -3.052 -0.579 9.550 1.00 95.38 86 THR A O 1
ATOM 649 N N . ALA A 1 87 ? -2.007 -2.151 8.341 1.00 93.94 87 ALA A N 1
ATOM 650 C CA . ALA A 1 87 ? -0.935 -1.264 7.893 1.00 93.94 87 ALA A CA 1
ATOM 651 C C . ALA A 1 87 ? -1.467 -0.089 7.059 1.00 93.94 87 ALA A C 1
ATOM 653 O O . ALA A 1 87 ? -1.062 1.046 7.289 1.00 93.94 87 ALA A O 1
ATOM 654 N N . LEU A 1 88 ? -2.411 -0.340 6.146 1.00 95.81 88 LEU A N 1
ATOM 655 C CA . LEU A 1 88 ? -3.050 0.715 5.360 1.00 95.81 88 LEU A CA 1
ATOM 656 C C . LEU A 1 88 ? -3.841 1.679 6.253 1.00 95.81 88 LEU A C 1
ATOM 658 O O . LEU A 1 88 ? -3.729 2.891 6.099 1.00 95.81 88 LEU A O 1
ATOM 662 N N . ALA A 1 89 ? -4.592 1.151 7.222 1.00 94.56 89 ALA A N 1
ATOM 663 C CA . ALA A 1 89 ? -5.326 1.959 8.188 1.00 94.56 89 ALA A CA 1
ATOM 664 C C . ALA A 1 89 ? -4.387 2.870 8.988 1.00 94.56 89 ALA A C 1
ATOM 666 O O . ALA A 1 89 ? -4.696 4.042 9.145 1.00 94.56 89 ALA A O 1
ATOM 667 N N . MET A 1 90 ? -3.221 2.374 9.416 1.00 92.81 90 MET A N 1
ATOM 668 C CA . MET A 1 90 ? -2.219 3.185 10.118 1.00 92.81 90 MET A CA 1
ATOM 669 C C . MET A 1 90 ? -1.668 4.337 9.268 1.00 92.81 90 MET A C 1
ATOM 671 O O . MET A 1 90 ? -1.334 5.376 9.825 1.00 92.81 90 MET A O 1
ATOM 675 N N . VAL A 1 91 ? -1.576 4.179 7.943 1.00 93.38 91 VAL A N 1
ATOM 676 C CA . VAL A 1 91 ? -1.183 5.273 7.035 1.00 93.38 91 VAL A CA 1
ATOM 677 C C . VAL A 1 91 ? -2.331 6.270 6.845 1.00 93.38 91 VAL A C 1
ATOM 679 O O . VAL A 1 91 ? -2.109 7.479 6.815 1.00 93.38 91 VAL A O 1
ATOM 682 N N . LEU A 1 92 ? -3.567 5.771 6.749 1.00 92.25 92 LEU A N 1
ATOM 683 C CA . LEU A 1 92 ? -4.782 6.577 6.574 1.00 92.25 92 LEU A CA 1
ATOM 684 C C . LEU A 1 92 ? -5.249 7.284 7.848 1.00 92.25 92 LEU A C 1
ATOM 686 O O . LEU A 1 92 ? -6.052 8.213 7.768 1.00 92.25 92 LEU A O 1
ATOM 690 N N . THR A 1 93 ? -4.769 6.859 9.013 1.00 87.38 93 THR A N 1
ATOM 691 C CA . THR A 1 93 ? -4.921 7.580 10.271 1.00 87.38 93 THR A CA 1
ATOM 692 C C . THR A 1 93 ? -3.608 8.292 10.567 1.00 87.38 93 THR A C 1
ATOM 694 O O . THR A 1 93 ? -2.739 7.700 11.212 1.00 87.38 93 THR A O 1
ATOM 697 N N . PRO A 1 94 ? -3.435 9.559 10.141 1.00 62.78 94 PRO A N 1
ATOM 698 C CA . PRO A 1 94 ? -2.408 10.390 10.735 1.00 62.78 94 PRO A CA 1
ATOM 699 C C . PRO A 1 94 ? -2.593 10.293 12.244 1.00 62.78 94 PRO A C 1
ATOM 701 O O . PRO A 1 94 ?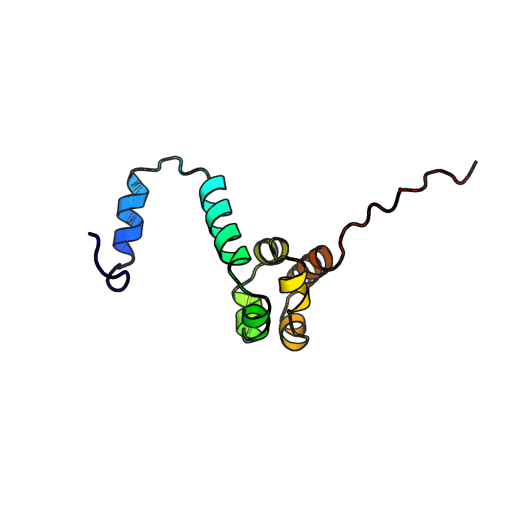 -3.709 10.453 12.747 1.00 62.78 94 PRO A O 1
ATOM 704 N N . TRP A 1 95 ? -1.523 9.978 12.965 1.00 58.34 95 TRP A N 1
ATOM 705 C CA . TRP A 1 95 ? -1.490 10.216 14.395 1.00 58.34 95 TRP A CA 1
ATOM 706 C C . TRP A 1 95 ? -1.606 11.731 14.554 1.00 58.34 95 TRP A C 1
ATOM 708 O O . TRP A 1 95 ? -0.606 12.438 14.592 1.00 58.34 95 TRP A O 1
ATOM 718 N N . GLU A 1 96 ? -2.830 12.261 14.557 1.00 51.31 96 GLU A N 1
ATOM 719 C CA . GLU A 1 96 ? -3.073 13.519 15.229 1.00 51.31 96 GLU A CA 1
ATOM 720 C C . GLU A 1 96 ? -2.475 13.326 16.618 1.00 51.31 96 GLU A C 1
ATOM 722 O O . GLU A 1 96 ? -2.815 12.358 17.312 1.00 51.31 96 GLU A O 1
ATOM 727 N N . ASP A 1 97 ? -1.561 14.220 16.987 1.00 49.03 97 ASP A N 1
ATOM 728 C CA . ASP A 1 97 ? -1.303 14.594 18.367 1.00 49.03 97 ASP A CA 1
ATOM 729 C C . ASP A 1 97 ? -2.661 14.884 19.019 1.00 49.03 97 ASP A C 1
ATOM 731 O O . ASP A 1 97 ? -3.066 16.031 19.185 1.00 49.03 97 ASP A O 1
ATOM 735 N N . ARG A 1 98 ? -3.420 13.846 19.381 1.00 45.66 98 ARG A N 1
ATOM 736 C CA . ARG A 1 98 ? -4.412 13.981 20.427 1.00 45.66 98 ARG A CA 1
ATOM 737 C C . ARG A 1 98 ? -3.552 14.300 21.634 1.00 45.66 98 ARG A C 1
ATOM 739 O O . ARG A 1 98 ? -2.811 13.405 22.057 1.00 45.66 98 ARG A O 1
ATOM 746 N N . PRO A 1 99 ? -3.587 15.528 22.187 1.00 47.16 99 PRO A N 1
ATOM 747 C CA . PRO A 1 99 ? -3.019 15.716 23.501 1.00 47.16 99 PRO A CA 1
ATOM 748 C C . PRO A 1 99 ? -3.712 14.671 24.363 1.00 47.16 99 PRO A C 1
ATOM 750 O O . PRO A 1 99 ? -4.942 14.648 24.454 1.00 47.16 99 PRO A O 1
ATOM 753 N N . VAL A 1 100 ? -2.937 13.725 24.889 1.00 61.28 100 VAL A N 1
ATOM 754 C CA . VAL A 1 100 ? -3.451 12.798 25.881 1.00 61.28 100 VAL A CA 1
ATOM 755 C C . VAL A 1 100 ? -3.853 13.698 27.036 1.00 61.28 100 VAL A C 1
ATOM 757 O O . VAL A 1 100 ? -3.000 14.212 27.761 1.00 61.28 100 VAL A O 1
ATOM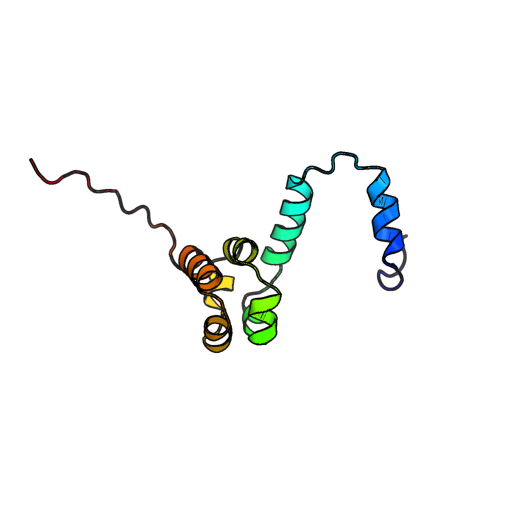 760 N N . ASP A 1 101 ? -5.143 14.011 27.119 1.00 58.38 101 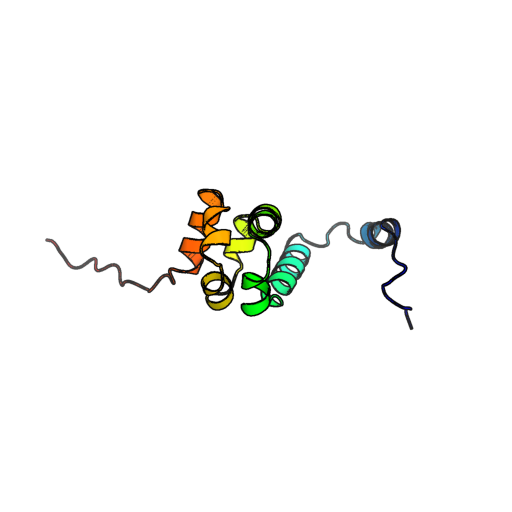ASP A N 1
ATOM 761 C CA . ASP A 1 101 ? -5.657 14.865 28.167 1.00 58.38 101 ASP A CA 1
ATOM 762 C C . ASP A 1 101 ? -5.637 14.054 29.459 1.00 58.38 101 ASP A C 1
ATOM 764 O O . ASP A 1 101 ? -6.582 13.356 29.818 1.00 58.38 101 ASP A O 1
ATOM 768 N N . PHE A 1 102 ? -4.503 14.115 30.153 1.00 61.94 102 PHE A N 1
ATOM 769 C CA . PHE A 1 102 ? -4.351 13.582 31.498 1.00 61.94 102 PHE A CA 1
ATOM 770 C C . PHE A 1 102 ? -5.060 14.462 32.550 1.00 61.94 102 PHE A C 1
ATOM 772 O O . PHE A 1 102 ? -4.936 14.196 33.747 1.00 61.94 102 PHE A O 1
ATOM 779 N N . ARG A 1 103 ? -5.814 15.509 32.170 1.00 57.78 103 ARG A N 1
ATOM 780 C CA . ARG A 1 103 ? -6.612 16.320 33.105 1.00 57.78 103 ARG A CA 1
ATOM 781 C C . ARG A 1 103 ? -8.066 15.865 33.173 1.00 57.78 103 ARG A C 1
ATOM 783 O O . ARG A 1 103 ? -8.997 16.546 32.762 1.00 57.78 103 ARG A O 1
ATOM 790 N N . GLY A 1 104 ? -8.269 14.778 33.904 1.00 51.53 104 GLY A N 1
ATOM 791 C CA . GLY A 1 104 ? -9.552 14.460 34.526 1.00 51.53 104 GLY A CA 1
ATOM 792 C C . GLY A 1 104 ? -9.620 12.969 34.803 1.00 51.53 104 GLY A C 1
ATOM 793 O O . GLY A 1 104 ? -9.838 12.190 33.893 1.00 51.53 104 GLY A O 1
ATOM 794 N N . LYS A 1 105 ? -9.448 12.497 36.032 1.00 43.44 105 LYS A N 1
ATOM 795 C CA . LYS A 1 105 ? -10.194 12.895 37.225 1.00 43.44 105 LYS A CA 1
ATOM 796 C C . LYS A 1 105 ? -9.299 12.771 38.466 1.00 43.44 105 LYS A C 1
ATOM 798 O O . LYS A 1 105 ? -8.439 11.898 38.527 1.00 43.44 105 LYS A O 1
ATOM 803 N N . LYS A 1 106 ? -9.531 13.683 39.412 1.00 47.97 106 LYS A N 1
ATOM 804 C CA . LYS A 1 106 ? -9.149 13.539 40.821 1.00 47.97 106 LYS A CA 1
ATOM 805 C C . LYS A 1 106 ? -9.800 12.307 41.438 1.00 47.97 106 LYS A C 1
ATOM 807 O O . LYS A 1 106 ? -10.908 11.962 40.964 1.00 47.97 106 LYS A O 1
#

Organism: Gasterosteus aculeatus (NCBI:txid69293)